Protein AF-A0AAD1INZ2-F1 (afdb_monomer_lite)

Foldseek 3Di:
DDPDDDPDPDPDPPDPDPDPPPPLLRVLQVQLVVVVFDDDSVQLLVLLQVLLVCVVVCVPVAVVSSLVSQCVRGDVPQDSVSSVSSNCSSCVRRPVVRNVRVVVVVVVVVPDD

Organism: NCBI:txid758802

Radius of gyration: 24.31 Å; chains: 1; bounding box: 100×36×42 Å

Secondary structure (DSSP, 8-state):
----------------PPP-PPPHHHHHHHHHHHTT----HHHHHHHHHHHHHHHHTTSSSSHHHHHHHHHHHS-TT--HHHHHHHHHHHHHHH-GGGTHHHHHHHHHTT---

InterPro domains:
  IPR007969 Domain of unknown function DUF732 [PF05305] (25-97)

Structure (mmCIF, N/CA/C/O backbone):
data_AF-A0AAD1INZ2-F1
#
_entry.id   AF-A0AAD1INZ2-F1
#
loop_
_atom_site.group_PDB
_atom_site.id
_atom_site.type_symbol
_atom_site.label_atom_id
_atom_site.label_alt_id
_atom_site.label_comp_id
_atom_site.label_asym_id
_atom_site.label_entity_id
_atom_site.label_seq_id
_atom_site.pdbx_PDB_ins_code
_atom_site.Cartn_x
_atom_site.Cartn_y
_atom_site.Cartn_z
_atom_site.occupancy
_atom_site.B_iso_or_equiv
_atom_site.auth_seq_id
_atom_site.auth_comp_id
_atom_site.auth_asym_id
_atom_site.auth_atom_id
_atom_site.pdbx_PDB_model_num
ATOM 1 N N . MET A 1 1 ? 69.094 18.060 -30.991 1.00 37.91 1 MET A N 1
ATOM 2 C CA . MET A 1 1 ? 67.762 18.358 -31.553 1.00 37.91 1 MET A CA 1
ATOM 3 C C . MET A 1 1 ? 66.817 17.227 -31.153 1.00 37.91 1 MET A C 1
ATOM 5 O O . MET A 1 1 ? 67.055 16.099 -31.546 1.00 37.91 1 MET A O 1
ATOM 9 N N . ILE A 1 2 ? 65.851 17.561 -30.287 1.00 49.59 2 ILE A N 1
ATOM 10 C CA . ILE A 1 2 ? 64.530 16.946 -30.019 1.00 49.59 2 ILE A CA 1
ATOM 11 C C . ILE A 1 2 ? 64.419 15.405 -29.930 1.00 49.59 2 ILE A C 1
ATOM 13 O O . ILE A 1 2 ? 64.168 14.732 -30.922 1.00 49.59 2 ILE A O 1
ATOM 17 N N . ALA A 1 3 ? 64.470 14.864 -28.707 1.00 47.97 3 ALA A N 1
ATOM 18 C CA . ALA A 1 3 ? 63.858 13.574 -28.377 1.00 47.97 3 ALA A CA 1
ATOM 19 C C . ALA A 1 3 ? 62.462 13.853 -27.791 1.00 47.97 3 ALA A C 1
ATOM 21 O O . ALA A 1 3 ? 62.320 14.168 -26.610 1.00 47.97 3 ALA A O 1
ATOM 22 N N . GLY A 1 4 ? 61.447 13.860 -28.658 1.00 52.09 4 GLY A N 1
ATOM 23 C CA . GLY A 1 4 ? 60.053 14.078 -28.277 1.00 52.09 4 GLY A CA 1
ATOM 24 C C . GLY A 1 4 ? 59.457 12.819 -27.656 1.00 52.09 4 GLY A C 1
ATOM 25 O O . GLY A 1 4 ? 59.368 11.785 -28.312 1.00 52.09 4 GLY A O 1
ATOM 26 N N . TRP A 1 5 ? 59.040 12.909 -26.396 1.00 58.69 5 TRP A N 1
ATOM 27 C CA . TRP A 1 5 ? 58.261 11.870 -25.732 1.00 58.69 5 TRP A CA 1
ATOM 28 C C . TRP A 1 5 ? 56.795 12.020 -26.146 1.00 58.69 5 TRP A C 1
ATOM 30 O O . TRP A 1 5 ? 56.150 13.014 -25.817 1.00 58.69 5 TRP A O 1
ATOM 40 N N . VAL A 1 6 ? 56.269 11.047 -26.891 1.00 58.34 6 VAL A N 1
ATOM 41 C CA . VAL A 1 6 ? 54.834 10.953 -27.182 1.00 58.34 6 VAL A CA 1
ATOM 42 C C . VAL A 1 6 ? 54.163 10.298 -25.976 1.00 58.34 6 VAL A C 1
ATOM 44 O O . VAL A 1 6 ? 54.199 9.080 -25.818 1.00 58.34 6 VAL A O 1
ATOM 47 N N . SER A 1 7 ? 53.564 11.108 -25.105 1.00 60.50 7 SER A N 1
ATOM 48 C CA . SER A 1 7 ? 52.664 10.615 -24.060 1.00 60.50 7 SER A CA 1
ATOM 49 C C . SER A 1 7 ? 51.362 10.149 -24.709 1.00 60.50 7 SER A C 1
ATOM 51 O O . SER A 1 7 ? 50.508 10.960 -25.062 1.00 60.50 7 SER A O 1
ATOM 53 N N . ALA A 1 8 ? 51.208 8.837 -24.880 1.00 61.31 8 ALA A N 1
ATOM 54 C CA . ALA A 1 8 ? 49.934 8.238 -25.251 1.00 61.31 8 ALA A CA 1
ATOM 55 C C . ALA A 1 8 ? 48.961 8.370 -24.067 1.00 61.31 8 ALA A C 1
ATOM 57 O O . ALA A 1 8 ? 49.080 7.659 -23.070 1.00 61.31 8 ALA A O 1
ATOM 58 N N . MET A 1 9 ? 48.014 9.308 -24.150 1.00 63.41 9 MET A N 1
ATOM 59 C CA . MET A 1 9 ? 46.908 9.380 -23.197 1.00 63.41 9 MET A CA 1
ATOM 60 C C . MET A 1 9 ? 45.976 8.191 -23.430 1.00 63.41 9 MET A C 1
ATOM 62 O O . MET A 1 9 ? 45.258 8.131 -24.427 1.00 63.41 9 MET A O 1
ATOM 66 N N . ILE A 1 10 ? 45.998 7.233 -22.507 1.00 63.75 10 ILE A N 1
ATOM 67 C CA . ILE A 1 10 ? 45.035 6.135 -22.467 1.00 63.75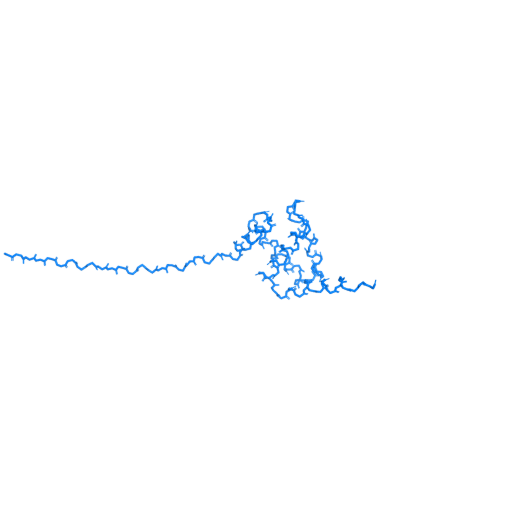 10 ILE A CA 1
ATOM 68 C C . ILE A 1 10 ? 43.711 6.730 -21.979 1.00 63.75 10 ILE A C 1
ATOM 70 O O . ILE A 1 10 ? 43.535 6.987 -20.789 1.00 63.75 10 ILE A O 1
ATOM 74 N N . ALA A 1 11 ? 42.786 6.989 -22.904 1.00 63.91 11 ALA A N 1
ATOM 75 C CA . ALA A 1 11 ? 41.407 7.311 -22.566 1.00 63.91 11 ALA A CA 1
ATOM 76 C C . ALA A 1 11 ? 40.754 6.055 -21.970 1.00 63.91 11 ALA A C 1
ATOM 78 O O . ALA A 1 11 ? 40.424 5.112 -22.688 1.00 63.91 11 ALA A O 1
ATOM 79 N N . ALA A 1 12 ? 40.618 6.016 -20.644 1.00 65.94 12 ALA A N 1
ATOM 80 C CA . ALA A 1 12 ? 39.879 4.959 -19.971 1.00 65.94 12 ALA A CA 1
ATOM 81 C C . ALA A 1 12 ? 38.386 5.076 -20.339 1.00 65.94 12 ALA A C 1
ATOM 83 O O . ALA A 1 12 ? 37.814 6.160 -20.185 1.00 65.94 12 ALA A O 1
ATOM 84 N N . PRO A 1 13 ? 37.730 4.005 -20.820 1.00 64.81 13 PRO A N 1
ATOM 85 C CA . PRO A 1 13 ? 36.295 4.032 -21.049 1.00 64.81 13 PRO A CA 1
ATOM 86 C C . PRO A 1 13 ? 35.591 4.144 -19.695 1.00 64.81 13 PRO A C 1
ATOM 88 O O . PRO A 1 13 ? 35.651 3.233 -18.871 1.00 64.81 13 PRO A O 1
ATOM 91 N N . ILE A 1 14 ? 34.922 5.272 -19.456 1.00 68.62 14 IL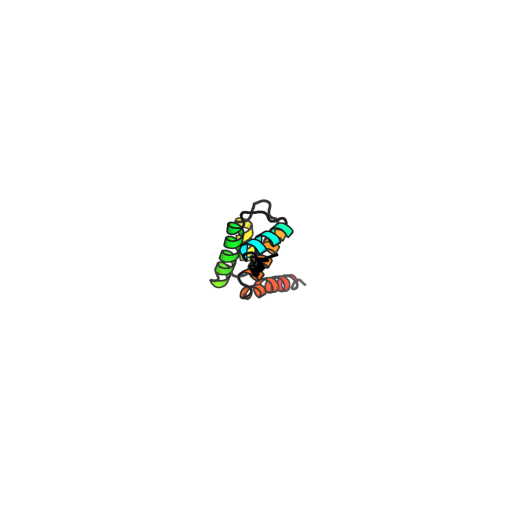E A N 1
ATOM 92 C CA . ILE A 1 14 ? 33.973 5.406 -18.352 1.00 68.62 14 ILE A CA 1
ATOM 93 C C . ILE A 1 14 ? 32.783 4.520 -18.721 1.00 68.62 14 ILE A C 1
ATOM 95 O O . ILE A 1 14 ? 31.919 4.908 -19.505 1.00 68.62 14 ILE A O 1
ATOM 99 N N . THR A 1 15 ? 32.765 3.293 -18.210 1.00 68.12 15 THR A N 1
ATOM 100 C CA . THR A 1 15 ? 31.590 2.431 -18.300 1.00 68.12 15 THR A CA 1
ATOM 101 C C . THR A 1 15 ? 30.480 3.101 -17.498 1.00 68.12 15 THR A C 1
ATOM 103 O O . THR A 1 15 ? 30.588 3.205 -16.275 1.00 68.12 15 THR A O 1
ATOM 106 N N . LEU A 1 16 ? 29.439 3.598 -18.172 1.00 67.88 16 LEU A N 1
ATOM 107 C CA . LEU A 1 16 ? 28.233 4.075 -17.501 1.00 67.88 16 LEU A CA 1
ATOM 108 C C . LEU A 1 16 ? 27.686 2.928 -16.648 1.00 67.88 16 LEU A C 1
ATOM 110 O O . LEU A 1 16 ? 27.287 1.891 -17.179 1.00 67.88 16 LEU A O 1
ATOM 114 N N . ALA A 1 17 ? 27.701 3.100 -15.326 1.00 63.53 17 ALA A N 1
ATOM 115 C CA . ALA A 1 17 ? 26.971 2.209 -14.443 1.00 63.53 17 ALA A CA 1
ATOM 116 C C . ALA A 1 17 ? 25.486 2.265 -14.843 1.00 63.53 17 ALA A C 1
ATOM 118 O O . ALA A 1 17 ? 24.990 3.362 -15.128 1.00 63.53 17 ALA A O 1
ATOM 119 N N . PRO A 1 18 ? 24.772 1.125 -14.893 1.00 59.94 18 PRO A N 1
ATOM 120 C CA . PRO A 1 18 ? 23.334 1.160 -15.094 1.00 59.94 18 PRO A CA 1
ATOM 121 C C . PRO A 1 18 ? 22.738 2.074 -14.025 1.00 59.94 18 PRO A C 1
ATOM 123 O O . PRO A 1 18 ? 23.076 1.953 -12.844 1.00 59.94 18 PRO A O 1
ATOM 126 N N . SER A 1 19 ? 21.897 3.022 -14.448 1.00 59.84 19 SER A N 1
ATOM 127 C CA . SER A 1 19 ? 21.092 3.821 -13.527 1.00 59.84 19 SER A CA 1
ATOM 128 C C . SER A 1 19 ? 20.472 2.861 -12.524 1.00 59.84 19 SER A C 1
ATOM 130 O O . SER A 1 19 ? 19.874 1.871 -12.953 1.00 59.84 19 SER A O 1
ATOM 132 N N . ALA A 1 20 ? 20.654 3.109 -11.227 1.00 59.84 20 ALA A N 1
ATOM 133 C CA . ALA A 1 20 ? 19.993 2.327 -10.198 1.00 59.84 20 ALA A CA 1
ATOM 134 C C . ALA A 1 20 ? 18.491 2.386 -10.491 1.00 59.84 20 ALA A C 1
ATOM 136 O O . ALA A 1 20 ? 17.858 3.418 -10.273 1.00 59.84 20 ALA A O 1
ATOM 137 N N . LEU A 1 21 ? 17.955 1.314 -11.082 1.00 61.53 21 LEU A N 1
ATOM 138 C CA . LEU A 1 21 ? 16.521 1.113 -11.182 1.00 61.53 21 LEU A CA 1
ATOM 139 C C . LEU A 1 21 ? 16.038 1.210 -9.743 1.00 61.53 21 LEU A C 1
ATOM 141 O O . LEU A 1 21 ? 16.543 0.482 -8.883 1.00 61.53 21 LEU A O 1
ATOM 145 N N . ALA A 1 22 ? 15.183 2.192 -9.466 1.00 64.88 22 ALA A N 1
ATOM 146 C CA . ALA A 1 22 ? 14.631 2.359 -8.140 1.00 64.88 22 ALA A CA 1
ATOM 147 C C . ALA A 1 22 ? 14.049 1.009 -7.710 1.00 64.88 22 ALA A C 1
ATOM 149 O O . ALA A 1 22 ? 13.394 0.322 -8.498 1.00 64.88 22 ALA A O 1
ATOM 150 N N . ASP A 1 23 ? 14.370 0.579 -6.488 1.00 85.94 23 ASP A N 1
ATOM 151 C CA . ASP A 1 23 ? 13.744 -0.627 -5.963 1.00 85.94 23 ASP A CA 1
ATOM 152 C C . ASP A 1 23 ? 12.224 -0.430 -5.978 1.00 85.94 23 ASP A C 1
ATOM 154 O O . ASP A 1 23 ? 11.733 0.687 -5.795 1.00 85.94 23 ASP A O 1
ATOM 158 N N . ARG A 1 24 ? 11.481 -1.516 -6.183 1.00 90.06 24 ARG A N 1
ATOM 159 C CA . ARG A 1 24 ? 10.021 -1.497 -6.322 1.00 90.06 24 ARG A CA 1
ATOM 160 C C . ARG A 1 24 ? 9.341 -0.735 -5.178 1.00 90.06 24 ARG A C 1
ATOM 162 O O . ARG A 1 24 ? 8.356 -0.036 -5.404 1.00 90.06 24 ARG A O 1
ATOM 169 N N . ASP A 1 25 ? 9.892 -0.821 -3.969 1.00 94.88 25 ASP A N 1
ATOM 170 C CA . ASP A 1 25 ? 9.369 -0.137 -2.787 1.00 94.88 25 ASP A CA 1
ATOM 171 C C . ASP A 1 25 ? 9.530 1.400 -2.890 1.00 94.88 25 ASP A C 1
ATOM 173 O O . ASP A 1 25 ? 8.704 2.157 -2.375 1.00 94.88 25 ASP A O 1
ATOM 177 N N . THR A 1 26 ? 10.553 1.881 -3.605 1.00 95.31 26 THR A N 1
ATOM 178 C CA . THR A 1 26 ? 10.778 3.309 -3.902 1.00 95.31 26 THR A CA 1
ATOM 179 C C . THR A 1 26 ? 9.808 3.830 -4.962 1.00 95.31 26 THR A C 1
ATOM 181 O O . THR A 1 26 ? 9.247 4.916 -4.786 1.00 95.31 26 THR A O 1
ATOM 184 N N . ASP A 1 27 ? 9.552 3.052 -6.016 1.00 94.19 27 ASP A N 1
ATOM 185 C CA . ASP A 1 27 ? 8.536 3.388 -7.024 1.00 94.19 27 ASP A CA 1
ATOM 186 C C . ASP A 1 27 ? 7.140 3.443 -6.396 1.00 94.19 27 ASP A C 1
ATOM 188 O O . ASP A 1 27 ? 6.385 4.387 -6.631 1.00 94.19 27 ASP A O 1
ATOM 192 N N . PHE A 1 28 ? 6.833 2.488 -5.514 1.00 97.25 28 PHE A N 1
ATOM 193 C CA . PHE A 1 28 ? 5.573 2.464 -4.781 1.00 97.25 28 PHE A CA 1
ATOM 194 C C . PHE A 1 28 ? 5.374 3.728 -3.946 1.00 97.25 28 PHE A C 1
ATOM 196 O O . PHE A 1 28 ? 4.342 4.382 -4.051 1.00 97.25 28 PHE A O 1
ATOM 203 N N . ALA A 1 29 ? 6.368 4.112 -3.141 1.00 97.44 29 ALA A N 1
ATOM 204 C CA . ALA A 1 29 ? 6.271 5.331 -2.342 1.00 97.44 29 ALA A CA 1
ATOM 205 C C . ALA A 1 29 ? 6.137 6.591 -3.208 1.00 97.44 29 ALA A C 1
ATOM 207 O O . ALA A 1 29 ? 5.397 7.503 -2.844 1.00 97.44 29 ALA A O 1
ATOM 208 N N . THR A 1 30 ? 6.806 6.631 -4.362 1.00 96.88 30 THR A N 1
ATOM 209 C CA . THR A 1 30 ? 6.693 7.747 -5.311 1.00 96.88 30 THR A CA 1
ATOM 210 C C . THR A 1 30 ? 5.270 7.873 -5.851 1.00 96.88 30 THR A C 1
ATOM 212 O O . THR A 1 30 ? 4.714 8.970 -5.875 1.00 96.88 30 THR A O 1
ATOM 215 N N . GLU A 1 31 ? 4.652 6.755 -6.226 1.00 97.75 31 GLU A N 1
ATOM 216 C CA . GLU A 1 31 ? 3.261 6.717 -6.677 1.00 97.75 31 GLU A CA 1
ATOM 217 C C . GLU A 1 31 ? 2.289 7.128 -5.562 1.00 97.75 31 GLU A C 1
ATOM 219 O O . GLU A 1 31 ? 1.434 7.986 -5.777 1.00 97.75 31 GLU A O 1
ATOM 224 N N . LEU A 1 32 ? 2.467 6.598 -4.346 1.00 98.06 32 LEU A N 1
ATOM 225 C CA . LEU A 1 32 ? 1.638 6.947 -3.189 1.00 98.06 32 LEU A CA 1
ATOM 226 C C . LEU A 1 32 ? 1.688 8.442 -2.855 1.00 98.06 32 LEU A C 1
ATOM 228 O O . LEU A 1 32 ? 0.657 9.038 -2.540 1.00 98.06 32 LEU A O 1
ATOM 232 N N . HIS A 1 33 ? 2.856 9.076 -2.980 1.00 97.50 33 HIS A N 1
ATOM 233 C CA . HIS A 1 33 ? 2.971 10.524 -2.815 1.00 97.50 33 HIS A CA 1
ATOM 234 C C . HIS A 1 33 ? 2.144 11.298 -3.850 1.00 97.50 33 HIS A C 1
ATOM 236 O O . HIS A 1 33 ? 1.599 12.348 -3.513 1.00 97.50 33 HIS A O 1
ATOM 242 N N . GLY A 1 34 ? 1.991 10.775 -5.071 1.00 98.19 34 GLY A N 1
ATOM 243 C CA . GLY A 1 34 ? 1.102 11.341 -6.091 1.00 98.19 34 GLY A CA 1
ATOM 244 C C . GLY A 1 34 ? -0.373 11.362 -5.671 1.00 98.19 34 GLY A C 1
ATOM 245 O O . GLY A 1 34 ? -1.103 12.273 -6.047 1.00 98.19 34 GLY A O 1
ATOM 246 N N . PHE A 1 35 ? -0.791 10.417 -4.825 1.00 97.38 35 PHE A N 1
ATOM 247 C CA . PHE A 1 35 ? -2.127 10.367 -4.220 1.00 97.38 35 PHE A CA 1
ATOM 248 C C . PHE A 1 35 ? -2.249 11.171 -2.917 1.00 97.38 35 PHE A C 1
ATOM 250 O O . PHE A 1 35 ? -3.306 11.188 -2.287 1.00 97.38 35 PHE A O 1
ATOM 257 N N . GLY A 1 36 ? -1.170 11.810 -2.460 1.00 97.25 36 GLY A N 1
ATOM 258 C CA . GLY A 1 36 ? -1.117 12.455 -1.147 1.00 97.25 36 GLY A CA 1
ATOM 259 C C . GLY A 1 36 ? -1.071 11.464 0.024 1.00 97.25 36 GLY A C 1
ATOM 260 O O . GLY A 1 36 ? -1.414 11.830 1.148 1.00 97.25 36 GLY A O 1
ATOM 261 N N . ILE A 1 37 ? -0.666 10.213 -0.222 1.00 97.62 37 ILE A N 1
ATOM 262 C CA . ILE A 1 37 ? -0.498 9.183 0.805 1.00 97.62 37 ILE A CA 1
ATOM 263 C C . ILE A 1 37 ? 0.961 9.188 1.245 1.00 97.62 37 ILE A C 1
ATOM 265 O O . ILE A 1 37 ? 1.844 8.679 0.557 1.00 97.62 37 ILE A O 1
ATOM 269 N N . TYR A 1 38 ? 1.208 9.764 2.416 1.00 94.12 38 TYR A N 1
ATOM 270 C CA . TYR A 1 38 ? 2.544 9.871 2.990 1.00 94.12 38 TYR A CA 1
ATOM 271 C C . TYR A 1 38 ? 2.750 8.837 4.095 1.00 94.12 38 TYR A C 1
ATOM 273 O O . TYR A 1 38 ? 1.849 8.544 4.880 1.00 94.12 38 TYR A O 1
ATOM 281 N N . GLY A 1 39 ? 3.959 8.287 4.170 1.00 92.81 39 GLY A N 1
ATOM 282 C CA . GLY A 1 39 ? 4.320 7.292 5.170 1.00 92.81 39 GLY A CA 1
ATOM 283 C C . GLY A 1 39 ? 5.765 6.836 5.032 1.00 92.81 39 GLY A C 1
ATOM 284 O O . GLY A 1 39 ? 6.499 7.268 4.144 1.00 92.81 39 GLY A O 1
ATOM 285 N N . GLN A 1 40 ? 6.184 5.955 5.933 1.00 96.25 40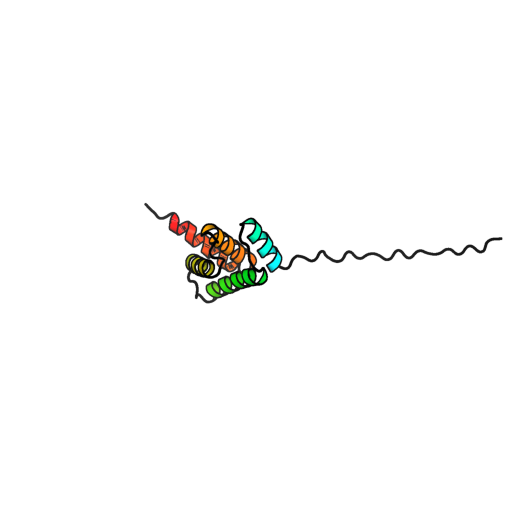 GLN A N 1
ATOM 286 C CA . GLN A 1 40 ? 7.509 5.347 5.872 1.00 96.25 40 GLN A CA 1
ATOM 287 C C . GLN A 1 40 ? 7.520 4.345 4.702 1.00 96.25 40 GLN A C 1
ATOM 289 O O . GLN A 1 40 ? 6.655 3.470 4.639 1.00 96.25 40 GLN A O 1
ATOM 294 N N . ARG A 1 41 ? 8.452 4.506 3.749 1.00 95.81 41 ARG A N 1
ATOM 295 C CA . ARG A 1 41 ? 8.498 3.733 2.488 1.00 95.81 41 ARG A CA 1
ATOM 296 C C . ARG A 1 41 ? 8.368 2.229 2.729 1.00 95.81 41 ARG A C 1
ATOM 298 O O . ARG A 1 41 ? 7.505 1.585 2.137 1.00 95.81 41 ARG A O 1
ATOM 305 N N . ASP A 1 42 ? 9.199 1.695 3.620 1.00 96.50 42 ASP A N 1
ATOM 306 C CA . ASP A 1 42 ? 9.293 0.254 3.850 1.00 96.50 42 ASP A CA 1
ATOM 307 C C . ASP A 1 42 ? 8.057 -0.264 4.599 1.00 96.50 42 ASP A C 1
ATOM 309 O O . ASP A 1 42 ? 7.607 -1.381 4.350 1.00 96.50 42 ASP A O 1
ATOM 313 N N . TYR A 1 43 ? 7.447 0.566 5.455 1.00 97.75 43 TYR A N 1
ATOM 314 C CA . TYR A 1 43 ? 6.171 0.246 6.100 1.00 97.75 43 TYR A CA 1
ATOM 315 C C . TYR A 1 43 ? 5.028 0.146 5.085 1.00 97.75 43 TYR A C 1
ATOM 317 O O . TYR A 1 43 ? 4.293 -0.839 5.088 1.00 97.75 43 TYR A O 1
ATOM 325 N N . ASN A 1 44 ? 4.902 1.117 4.179 1.00 97.75 44 ASN A N 1
ATOM 326 C CA . ASN A 1 44 ? 3.870 1.086 3.144 1.00 97.75 44 ASN A CA 1
ATOM 327 C C . ASN A 1 44 ? 4.077 -0.109 2.201 1.00 97.75 44 ASN A C 1
ATOM 329 O O . ASN A 1 44 ? 3.130 -0.837 1.904 1.00 97.75 44 ASN A O 1
ATOM 333 N N . ALA A 1 45 ? 5.314 -0.373 1.778 1.00 98.25 45 ALA A N 1
ATOM 334 C CA . ALA A 1 45 ? 5.617 -1.535 0.950 1.00 98.25 45 ALA A CA 1
ATOM 335 C C . ALA A 1 45 ? 5.313 -2.860 1.672 1.00 98.25 45 ALA A C 1
ATOM 337 O O . ALA A 1 45 ? 4.706 -3.763 1.091 1.00 98.25 45 ALA A O 1
ATOM 338 N N . TRP A 1 46 ? 5.671 -2.979 2.954 1.00 98.06 46 TRP A N 1
ATOM 339 C CA . TRP A 1 46 ? 5.298 -4.127 3.781 1.00 98.06 46 TRP A CA 1
ATOM 340 C C . TRP A 1 46 ? 3.777 -4.284 3.888 1.00 98.06 46 TRP A C 1
ATOM 342 O O . TRP A 1 46 ? 3.272 -5.401 3.760 1.00 98.06 46 TRP A O 1
ATOM 352 N N . LEU A 1 47 ? 3.039 -3.183 4.051 1.00 98.50 47 LEU A N 1
ATOM 353 C CA . LEU A 1 47 ? 1.586 -3.203 4.179 1.00 98.50 47 LEU A CA 1
ATOM 354 C C . LEU A 1 47 ? 0.894 -3.677 2.884 1.00 98.50 47 LEU A C 1
ATOM 356 O O . LEU A 1 47 ? -0.063 -4.454 2.928 1.00 98.50 47 LEU A O 1
ATOM 360 N N . ALA A 1 48 ? 1.420 -3.304 1.715 1.00 98.44 48 ALA A N 1
ATOM 361 C CA . ALA A 1 48 ? 0.963 -3.851 0.438 1.00 98.44 48 ALA A CA 1
ATOM 362 C C . ALA A 1 48 ? 1.270 -5.359 0.319 1.00 98.44 48 ALA A C 1
ATOM 364 O O . ALA A 1 48 ? 0.387 -6.153 -0.007 1.00 98.44 48 ALA A O 1
ATOM 365 N N . LYS A 1 49 ? 2.492 -5.784 0.672 1.00 98.38 49 LYS A N 1
ATOM 366 C CA . LYS A 1 49 ? 2.916 -7.198 0.633 1.00 98.38 49 LYS A CA 1
ATOM 367 C C . LYS A 1 49 ? 2.095 -8.083 1.583 1.00 98.38 49 LYS A C 1
ATOM 369 O O . LYS A 1 49 ? 1.732 -9.202 1.215 1.00 98.38 49 LYS A O 1
ATOM 374 N N . ILE A 1 50 ? 1.769 -7.611 2.790 1.00 98.56 50 ILE A N 1
ATOM 375 C CA . ILE A 1 50 ? 0.922 -8.376 3.717 1.00 98.56 50 ILE A CA 1
ATOM 376 C C . ILE A 1 50 ? -0.524 -8.438 3.221 1.00 98.56 50 ILE A C 1
ATOM 378 O O . ILE A 1 50 ? -1.130 -9.498 3.329 1.00 98.56 50 ILE A O 1
ATOM 382 N N . THR A 1 51 ? -1.043 -7.376 2.599 1.00 98.75 51 THR A N 1
ATOM 383 C CA . THR A 1 51 ? -2.368 -7.388 1.953 1.00 98.75 51 THR A CA 1
ATOM 384 C C . THR A 1 51 ? -2.435 -8.455 0.856 1.00 98.75 51 THR A C 1
ATOM 386 O O . THR A 1 51 ? -3.331 -9.296 0.866 1.00 98.75 51 THR A O 1
ATOM 389 N N . CYS A 1 52 ? -1.418 -8.530 -0.009 1.00 98.50 52 CYS A N 1
ATOM 390 C CA . CYS A 1 52 ? -1.287 -9.612 -0.988 1.00 98.50 52 CYS A CA 1
ATOM 391 C C . CYS A 1 52 ? -1.301 -10.999 -0.331 1.00 98.50 52 CYS A C 1
ATOM 393 O O . CYS A 1 52 ? -2.028 -11.894 -0.759 1.00 98.50 52 CYS A O 1
ATOM 395 N N . LYS A 1 53 ? -0.536 -11.186 0.754 1.00 98.69 53 LYS A N 1
ATOM 396 C CA . LYS A 1 53 ? -0.514 -12.458 1.485 1.00 98.69 53 LYS A CA 1
ATOM 397 C C . LYS A 1 53 ? -1.887 -12.809 2.059 1.00 98.69 53 LYS A C 1
ATOM 399 O O . LYS A 1 53 ? -2.276 -13.969 1.964 1.00 98.69 53 LYS A O 1
ATOM 404 N N . ARG A 1 54 ? -2.606 -11.840 2.637 1.00 98.56 54 ARG A N 1
ATOM 405 C CA . ARG A 1 54 ? -3.959 -12.032 3.187 1.00 98.56 54 ARG A CA 1
ATOM 406 C C . ARG A 1 54 ? -4.923 -12.533 2.115 1.00 98.56 54 ARG A C 1
ATOM 408 O O . ARG A 1 54 ? -5.637 -13.498 2.370 1.00 98.56 54 ARG A O 1
ATOM 415 N N . LEU A 1 55 ? -4.870 -11.960 0.914 1.00 97.88 55 LEU A N 1
ATOM 416 C CA . LEU A 1 55 ? -5.669 -12.409 -0.227 1.00 97.88 55 LEU A CA 1
ATOM 417 C C . LEU A 1 55 ? -5.280 -13.814 -0.698 1.00 97.88 55 LEU A C 1
ATOM 419 O O . LEU A 1 55 ? -6.159 -14.638 -0.938 1.00 97.88 55 LEU A O 1
ATOM 423 N N . THR A 1 56 ? -3.980 -14.112 -0.785 1.00 98.12 56 THR A N 1
ATOM 424 C CA . THR A 1 56 ? -3.480 -15.431 -1.209 1.00 98.12 56 THR A CA 1
ATOM 425 C C . THR A 1 56 ? -3.891 -16.552 -0.258 1.00 98.12 56 THR A C 1
ATOM 427 O O . THR A 1 56 ? -4.207 -17.648 -0.711 1.00 98.12 56 THR A O 1
ATOM 430 N N . VAL A 1 57 ? -3.896 -16.300 1.054 1.00 98.19 57 VAL A N 1
ATOM 431 C CA . VAL A 1 57 ? -4.284 -17.311 2.055 1.00 98.19 57 VAL A CA 1
ATOM 432 C C . VAL A 1 57 ? -5.782 -17.303 2.375 1.00 98.19 57 VAL A C 1
ATOM 434 O O . VAL A 1 57 ? -6.213 -18.063 3.237 1.00 98.19 57 VAL A O 1
ATOM 437 N N . GLY A 1 58 ? -6.567 -16.447 1.713 1.00 97.00 58 GLY A N 1
ATOM 438 C CA . GLY A 1 58 ? -8.009 -16.324 1.935 1.00 97.00 58 GLY A CA 1
ATOM 439 C C . GLY A 1 58 ? -8.397 -15.703 3.280 1.00 97.00 58 GLY A C 1
ATOM 440 O O . GLY A 1 58 ? -9.519 -15.903 3.729 1.00 97.00 58 GLY A O 1
ATOM 441 N N . LEU A 1 59 ? -7.483 -14.975 3.934 1.00 98.25 59 LEU A N 1
ATOM 442 C CA . LEU A 1 59 ? -7.806 -14.194 5.134 1.00 98.25 59 LEU A CA 1
ATOM 443 C C . LEU A 1 59 ? -8.611 -12.935 4.791 1.00 98.25 59 LEU A C 1
ATOM 445 O O . LEU A 1 59 ? -9.424 -12.512 5.602 1.00 98.25 59 LEU A O 1
ATOM 449 N N . ASP A 1 60 ? -8.365 -12.364 3.611 1.00 98.06 60 ASP A N 1
ATOM 450 C CA . ASP A 1 60 ? -9.277 -11.414 2.975 1.00 98.06 60 ASP A CA 1
ATOM 451 C C . ASP A 1 60 ? -10.027 -12.159 1.864 1.00 98.06 60 ASP A C 1
ATOM 453 O O . ASP A 1 60 ? -9.411 -12.667 0.912 1.00 98.06 60 ASP A O 1
ATOM 457 N N . ALA A 1 61 ? -11.351 -12.238 1.977 1.00 94.38 61 ALA A N 1
ATOM 458 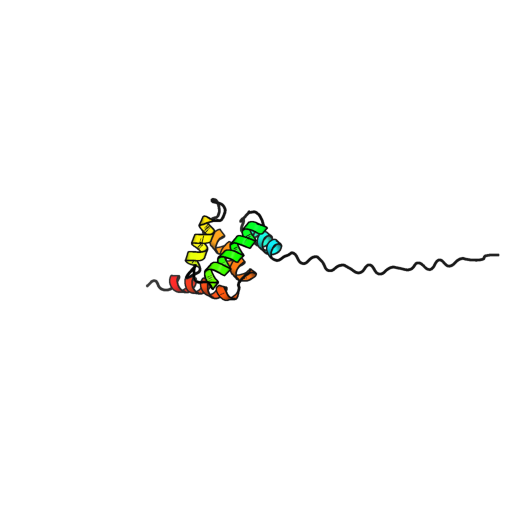C CA . ALA A 1 61 ? -12.209 -12.853 0.972 1.00 94.38 61 ALA A CA 1
ATOM 459 C C . ALA A 1 61 ? -12.132 -12.071 -0.348 1.00 94.38 61 ALA A C 1
ATOM 461 O O . ALA A 1 61 ? -11.901 -12.645 -1.422 1.00 94.38 61 ALA A O 1
ATOM 462 N N . ASP A 1 62 ? -12.220 -10.747 -0.260 1.00 94.75 62 ASP A N 1
ATOM 463 C CA . ASP A 1 62 ? -12.256 -9.833 -1.394 1.00 94.75 62 ASP A CA 1
ATOM 464 C C . ASP A 1 62 ? -11.455 -8.543 -1.143 1.00 94.75 62 ASP A C 1
ATOM 466 O O . ASP A 1 62 ? -10.759 -8.381 -0.138 1.00 94.75 62 ASP A O 1
ATOM 470 N N . ALA A 1 63 ? -11.523 -7.623 -2.104 1.00 95.81 63 ALA A N 1
ATOM 471 C CA . ALA A 1 63 ? -10.825 -6.352 -2.018 1.00 95.81 63 ALA A CA 1
ATOM 472 C C . ALA A 1 63 ? -11.434 -5.390 -0.972 1.00 95.81 63 ALA A C 1
ATOM 474 O O . ALA A 1 63 ? -10.718 -4.517 -0.485 1.00 95.81 63 ALA A O 1
ATOM 475 N N . THR A 1 64 ? -12.700 -5.561 -0.572 1.00 96.50 64 THR A N 1
ATOM 476 C CA . THR A 1 64 ? -13.349 -4.765 0.488 1.00 96.50 64 THR A CA 1
ATOM 477 C C . THR A 1 64 ? -12.724 -5.060 1.840 1.00 96.50 64 THR A C 1
ATOM 479 O O . THR A 1 64 ? -12.386 -4.135 2.580 1.00 96.50 64 THR A O 1
ATOM 482 N N . GLU A 1 65 ? -12.515 -6.337 2.155 1.00 97.69 65 GLU A N 1
ATOM 483 C CA . GLU A 1 65 ? -11.855 -6.738 3.400 1.00 97.69 65 GLU A CA 1
ATOM 484 C C . GLU A 1 65 ? -10.393 -6.271 3.439 1.00 97.69 65 GLU A C 1
ATOM 486 O O . GLU A 1 65 ? -9.938 -5.734 4.454 1.00 97.69 65 GLU A O 1
ATOM 491 N N . SER A 1 66 ? -9.684 -6.350 2.308 1.00 98.44 66 SER A N 1
ATOM 492 C CA . SER A 1 66 ? -8.345 -5.764 2.184 1.00 98.44 66 SER A CA 1
ATOM 493 C C . SER A 1 66 ? -8.343 -4.244 2.370 1.00 98.44 66 SER A C 1
ATOM 495 O O . SER A 1 66 ? -7.469 -3.713 3.056 1.00 98.44 66 SER A O 1
ATOM 497 N N . ALA A 1 67 ? -9.318 -3.522 1.813 1.00 98.06 67 ALA A N 1
ATOM 498 C CA . ALA A 1 67 ? -9.446 -2.081 2.015 1.00 98.06 67 ALA A CA 1
ATOM 499 C C . ALA A 1 67 ? -9.747 -1.736 3.483 1.00 98.06 67 ALA A C 1
ATOM 501 O O . ALA A 1 67 ? -9.163 -0.798 4.025 1.00 98.06 67 ALA A O 1
ATOM 502 N N . ALA A 1 68 ? -10.583 -2.520 4.168 1.00 98.12 68 ALA A N 1
ATOM 503 C CA . ALA A 1 68 ? -10.837 -2.349 5.598 1.00 98.12 68 ALA A CA 1
ATOM 504 C C . ALA A 1 68 ? -9.564 -2.572 6.434 1.00 98.12 68 ALA A C 1
ATOM 506 O O . ALA A 1 68 ? -9.253 -1.771 7.321 1.00 98.12 68 ALA A O 1
ATOM 507 N N . PHE A 1 69 ? -8.783 -3.610 6.113 1.00 98.56 69 PHE A N 1
ATOM 508 C CA . PHE A 1 69 ? -7.474 -3.846 6.723 1.00 98.56 69 PHE A CA 1
ATOM 509 C C . PHE A 1 69 ? -6.532 -2.650 6.517 1.00 98.56 69 PHE A C 1
ATOM 511 O O . PHE A 1 69 ? -5.945 -2.153 7.481 1.00 98.56 69 PHE A O 1
ATOM 518 N N . LEU A 1 70 ? -6.419 -2.144 5.288 1.00 98.44 70 LEU A N 1
ATOM 519 C CA . LEU A 1 70 ? -5.575 -0.993 4.968 1.00 98.44 70 LEU A CA 1
ATOM 520 C C . LEU A 1 70 ? -6.032 0.277 5.688 1.00 98.44 70 LEU A C 1
ATOM 522 O O . LEU A 1 70 ? -5.208 0.967 6.284 1.00 98.44 70 LEU A O 1
ATOM 526 N N . SER A 1 71 ? -7.336 0.554 5.715 1.00 97.94 71 SER A N 1
ATOM 527 C CA . SER A 1 71 ? -7.898 1.712 6.416 1.00 97.94 71 SER A CA 1
ATOM 528 C C . SER A 1 71 ? -7.564 1.718 7.912 1.00 97.94 71 SER A C 1
ATOM 530 O O . SER A 1 71 ? -7.456 2.793 8.499 1.00 97.94 71 SER A O 1
ATOM 532 N N . GLY A 1 72 ? -7.404 0.545 8.534 1.00 97.75 72 GLY A N 1
ATOM 533 C CA . GLY A 1 72 ? -7.004 0.422 9.938 1.00 97.75 72 GLY A CA 1
ATOM 534 C C . GLY A 1 72 ? -5.503 0.590 10.196 1.00 97.75 72 GLY A C 1
ATOM 535 O O . GLY A 1 72 ? -5.115 0.820 11.340 1.00 97.75 72 GLY A O 1
ATOM 536 N N . ASN A 1 73 ? -4.663 0.473 9.164 1.00 98.00 73 ASN A N 1
ATOM 537 C CA . ASN A 1 73 ? -3.199 0.450 9.294 1.00 98.00 73 ASN A CA 1
ATOM 538 C C . ASN A 1 73 ? -2.491 1.631 8.611 1.00 98.00 73 ASN A C 1
ATOM 540 O O . ASN A 1 73 ? -1.308 1.869 8.877 1.00 98.00 73 ASN A O 1
ATOM 544 N N . LEU A 1 74 ? -3.190 2.363 7.743 1.00 97.50 74 LEU A N 1
ATOM 545 C CA . LEU A 1 74 ? -2.728 3.622 7.166 1.00 97.50 74 LEU A CA 1
ATOM 546 C C . LEU A 1 74 ? -2.922 4.790 8.144 1.00 97.50 74 LEU A C 1
ATOM 548 O O . LEU A 1 74 ? -3.567 4.671 9.189 1.00 97.50 74 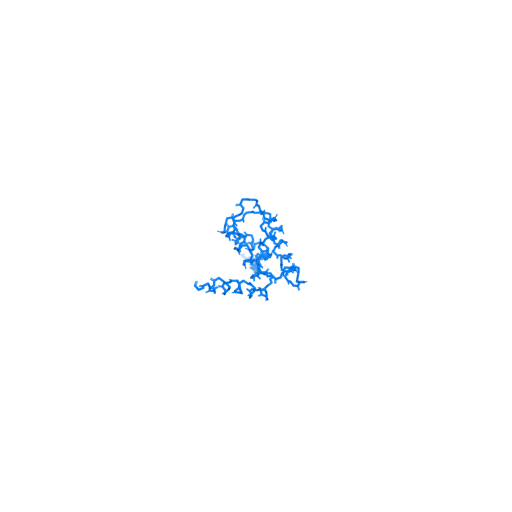LEU A O 1
ATOM 552 N N . ALA A 1 75 ? -2.333 5.943 7.814 1.00 95.38 75 ALA A N 1
ATOM 553 C CA . ALA A 1 75 ? -2.484 7.150 8.619 1.00 95.38 75 ALA A CA 1
ATOM 554 C C . ALA A 1 75 ? -3.971 7.502 8.786 1.00 95.38 75 ALA A C 1
ATOM 556 O O . ALA A 1 75 ? -4.739 7.408 7.831 1.00 95.38 75 ALA A O 1
ATOM 557 N N . ARG A 1 76 ? -4.381 7.970 9.973 1.00 93.50 76 ARG A N 1
ATOM 558 C CA . ARG A 1 76 ? -5.801 8.256 10.282 1.00 93.50 76 ARG A CA 1
ATOM 559 C C . ARG A 1 76 ? -6.435 9.336 9.400 1.00 93.50 76 ARG A C 1
ATOM 561 O O . ARG A 1 76 ? -7.651 9.469 9.385 1.00 93.50 76 ARG A O 1
ATOM 568 N N . THR A 1 77 ? -5.612 10.123 8.716 1.00 94.56 77 THR A N 1
ATOM 569 C CA . THR A 1 77 ? -6.023 11.162 7.767 1.00 94.56 77 THR A CA 1
ATOM 570 C C . THR A 1 77 ? -6.228 10.633 6.348 1.00 94.56 77 THR A C 1
ATOM 572 O O . THR A 1 77 ? -6.637 11.400 5.484 1.00 94.56 77 THR A O 1
ATOM 575 N N . THR A 1 78 ? -5.922 9.358 6.091 1.00 97.19 78 THR A N 1
ATOM 576 C CA . THR A 1 78 ? -6.091 8.732 4.775 1.00 97.19 78 THR A CA 1
ATOM 577 C C . THR A 1 78 ? -7.578 8.606 4.468 1.00 97.19 78 THR A C 1
ATOM 579 O O . THR A 1 78 ? -8.329 8.026 5.253 1.00 97.19 78 THR A O 1
ATOM 582 N N . SER A 1 79 ? -8.014 9.153 3.336 1.00 98.00 79 SER A N 1
ATOM 583 C CA . SER A 1 79 ? -9.405 9.048 2.895 1.00 98.00 79 SER A CA 1
ATOM 584 C C . SER A 1 79 ? -9.731 7.643 2.380 1.00 98.00 79 SER A C 1
ATOM 586 O O . SER A 1 79 ? -8.844 6.873 2.014 1.00 98.00 79 SER A O 1
ATOM 588 N N . ALA A 1 80 ? -11.022 7.312 2.288 1.00 96.88 80 ALA A N 1
ATOM 589 C CA . ALA A 1 80 ? -11.450 6.050 1.684 1.00 96.88 80 ALA A CA 1
ATOM 590 C C . ALA A 1 80 ? -10.951 5.906 0.234 1.00 96.88 80 ALA A C 1
ATOM 592 O O . ALA A 1 80 ? -10.500 4.836 -0.159 1.00 96.88 80 ALA A O 1
ATOM 593 N N . GLU A 1 81 ? -10.971 6.987 -0.549 1.00 97.56 81 GLU A N 1
ATOM 594 C CA . GLU A 1 81 ? -10.442 6.994 -1.918 1.00 97.56 81 GLU A CA 1
ATOM 595 C C . GLU A 1 81 ? -8.946 6.655 -1.949 1.00 97.56 81 GLU A C 1
ATOM 597 O O . GLU A 1 81 ? -8.516 5.796 -2.716 1.00 97.56 81 GLU A O 1
ATOM 602 N N . GLN A 1 82 ? -8.165 7.264 -1.057 1.00 98.50 82 GLN A N 1
ATOM 603 C CA . GLN A 1 82 ? -6.736 6.995 -0.930 1.00 98.50 82 GLN A CA 1
ATOM 604 C C . GLN A 1 82 ? -6.449 5.550 -0.502 1.00 98.50 82 GLN A C 1
ATOM 606 O O . GLN A 1 82 ? -5.496 4.943 -0.986 1.00 98.50 82 GLN A O 1
ATOM 611 N N . VAL A 1 83 ? -7.282 4.955 0.356 1.00 98.50 83 VAL A N 1
ATOM 612 C CA . VAL A 1 83 ? -7.174 3.526 0.702 1.00 98.50 83 VAL A CA 1
ATOM 613 C C . VAL A 1 83 ? -7.328 2.653 -0.547 1.00 98.50 83 VAL A C 1
ATOM 615 O O . VAL A 1 83 ? -6.543 1.726 -0.752 1.00 98.50 83 VAL A O 1
ATOM 618 N N . TRP A 1 84 ? -8.298 2.961 -1.409 1.00 98.06 84 TRP A N 1
ATOM 619 C CA . TRP A 1 84 ? -8.503 2.229 -2.661 1.00 98.06 84 TRP A CA 1
ATOM 620 C C . TRP A 1 84 ? -7.377 2.449 -3.671 1.00 98.06 84 TRP A C 1
ATOM 622 O O . TRP A 1 84 ? -6.958 1.495 -4.325 1.00 98.06 84 TRP A O 1
ATOM 632 N N . GLN A 1 85 ? -6.842 3.667 -3.763 1.00 98.44 85 GLN A N 1
ATOM 633 C CA . GLN A 1 85 ? -5.660 3.965 -4.578 1.00 98.44 85 GLN A CA 1
ATOM 634 C C . GLN A 1 85 ? -4.444 3.171 -4.088 1.00 98.44 85 GLN A C 1
ATOM 636 O O . GLN A 1 85 ? -3.784 2.505 -4.884 1.00 98.44 85 GLN A O 1
ATOM 641 N N . PHE A 1 86 ? -4.206 3.144 -2.772 1.00 98.56 86 PHE A N 1
ATOM 642 C CA . PHE A 1 86 ? -3.157 2.326 -2.166 1.00 98.56 86 PHE A CA 1
ATOM 643 C C . PHE A 1 86 ? -3.329 0.850 -2.522 1.00 98.56 86 PHE A C 1
ATOM 645 O O . PHE A 1 86 ? -2.371 0.204 -2.950 1.00 98.56 86 PHE A O 1
ATOM 652 N N . LEU A 1 87 ? -4.541 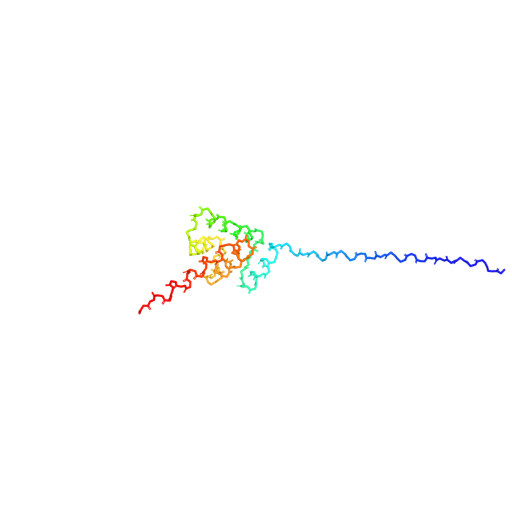0.311 -2.348 1.00 98.38 87 LEU A N 1
ATOM 653 C CA . LEU A 1 87 ? -4.830 -1.086 -2.649 1.00 98.38 87 LEU A CA 1
ATOM 654 C C . LEU A 1 87 ? -4.565 -1.389 -4.125 1.00 98.38 87 LEU A C 1
ATOM 656 O O . LEU A 1 87 ? -3.839 -2.332 -4.427 1.00 98.38 87 LEU A O 1
ATOM 660 N N . GLY A 1 88 ? -5.094 -0.573 -5.037 1.00 97.69 88 GLY A N 1
ATOM 661 C CA . GLY A 1 88 ? -4.910 -0.742 -6.477 1.00 97.69 88 GLY A CA 1
ATOM 662 C C . GLY A 1 88 ? -3.439 -0.750 -6.889 1.00 97.69 88 GLY A C 1
ATOM 663 O O . GLY A 1 88 ? -2.994 -1.672 -7.580 1.00 97.69 88 GLY A O 1
ATOM 664 N N . SER A 1 89 ? -2.663 0.223 -6.411 1.00 98.19 89 SER A N 1
ATOM 665 C CA . SER A 1 89 ? -1.222 0.293 -6.669 1.00 98.19 89 SER A CA 1
ATOM 666 C C . SER A 1 89 ? -0.475 -0.890 -6.049 1.00 98.19 89 SER A C 1
ATOM 668 O O . SER A 1 89 ? 0.388 -1.478 -6.699 1.00 98.19 89 SER A O 1
ATOM 670 N N . GLY A 1 90 ? -0.840 -1.296 -4.830 1.00 98.06 90 GLY A N 1
ATOM 671 C CA . GLY A 1 90 ? -0.244 -2.437 -4.139 1.00 98.06 90 GLY A CA 1
ATOM 672 C C . GLY A 1 90 ? -0.477 -3.760 -4.869 1.00 98.06 90 GLY A C 1
ATOM 673 O O . GLY A 1 90 ? 0.479 -4.498 -5.115 1.00 98.06 90 GLY A O 1
ATOM 674 N N . LEU A 1 91 ? -1.718 -4.039 -5.281 1.00 97.75 91 LEU A N 1
ATOM 675 C CA . LEU A 1 91 ? -2.051 -5.242 -6.049 1.00 97.75 91 LEU A CA 1
ATOM 676 C C . LEU A 1 91 ? -1.317 -5.253 -7.390 1.00 97.75 91 LEU A C 1
ATOM 678 O O . LEU A 1 91 ? -0.669 -6.240 -7.726 1.00 97.75 91 LEU A O 1
ATOM 682 N N . ARG A 1 92 ? -1.337 -4.135 -8.127 1.00 96.75 92 ARG A N 1
ATOM 683 C CA . ARG A 1 92 ? -0.647 -4.023 -9.420 1.00 96.75 92 ARG A CA 1
ATOM 684 C C . ARG A 1 92 ? 0.851 -4.298 -9.308 1.00 96.75 92 ARG A C 1
ATOM 686 O O . ARG A 1 92 ? 1.426 -4.906 -10.207 1.00 96.75 92 ARG A O 1
ATOM 693 N N . LEU A 1 93 ? 1.479 -3.827 -8.234 1.00 96.44 93 LEU A N 1
ATOM 694 C CA . LEU A 1 93 ? 2.930 -3.835 -8.098 1.00 96.44 93 LEU A CA 1
ATOM 695 C C . LEU A 1 93 ? 3.481 -5.101 -7.423 1.00 96.44 93 LEU A C 1
ATOM 697 O O . LEU A 1 93 ? 4.581 -5.543 -7.765 1.00 96.44 93 LEU A O 1
ATOM 701 N N . TYR A 1 94 ? 2.742 -5.692 -6.480 1.00 97.00 94 TYR A N 1
ATOM 702 C CA . TYR A 1 94 ? 3.230 -6.809 -5.662 1.00 97.00 94 TYR A CA 1
ATOM 703 C C . TYR A 1 94 ? 2.495 -8.136 -5.876 1.00 97.00 94 TYR A C 1
ATOM 705 O O . TYR A 1 94 ? 3.103 -9.172 -5.611 1.00 97.00 94 TYR A O 1
ATOM 713 N N . CYS A 1 95 ? 1.243 -8.130 -6.342 1.00 97.31 95 CYS A N 1
ATOM 714 C CA . CYS A 1 95 ? 0.459 -9.351 -6.560 1.00 97.31 95 CYS A CA 1
ATOM 715 C C . CYS A 1 95 ? -0.600 -9.186 -7.671 1.00 97.31 95 CYS A C 1
ATOM 717 O O . CYS A 1 95 ? -1.811 -9.189 -7.406 1.00 97.31 95 CYS A O 1
ATOM 719 N N . PRO A 1 96 ? -0.164 -9.014 -8.935 1.00 96.81 96 PRO A N 1
ATOM 720 C CA . PRO A 1 96 ? -1.061 -8.732 -10.053 1.00 96.81 96 PRO A CA 1
ATOM 721 C C . PRO A 1 96 ? -2.094 -9.840 -10.308 1.00 96.81 96 PRO A C 1
ATOM 723 O O . PRO A 1 96 ? -3.140 -9.572 -10.895 1.00 96.81 96 PRO A O 1
ATOM 726 N N . GLU A 1 97 ? -1.854 -11.064 -9.832 1.00 96.12 97 GLU A N 1
ATOM 727 C CA . GLU A 1 97 ? -2.810 -12.171 -9.877 1.00 96.12 97 GLU A CA 1
ATOM 728 C C . GLU A 1 97 ? -4.125 -11.876 -9.134 1.00 96.12 97 GLU A C 1
ATOM 730 O O . GLU A 1 97 ? -5.163 -12.436 -9.481 1.00 96.12 97 GLU A O 1
ATOM 735 N N . HIS A 1 98 ? -4.110 -10.959 -8.159 1.00 96.19 98 HIS A N 1
ATOM 736 C CA . HIS A 1 98 ? -5.293 -10.573 -7.383 1.00 96.19 98 HIS A CA 1
ATOM 737 C C . HIS A 1 98 ? -6.016 -9.339 -7.928 1.00 96.19 98 HIS A C 1
ATOM 739 O O . HIS A 1 98 ? -7.056 -8.968 -7.385 1.00 96.19 98 HIS A O 1
ATOM 745 N N . LEU A 1 99 ? -5.537 -8.713 -9.012 1.00 94.62 99 LEU A N 1
ATOM 746 C CA . LEU A 1 99 ? -6.170 -7.515 -9.588 1.00 94.62 99 LEU A CA 1
ATOM 747 C C . LEU A 1 99 ? -7.646 -7.731 -9.950 1.00 94.62 99 LEU A C 1
ATOM 749 O O . LEU A 1 99 ? -8.454 -6.816 -9.796 1.00 94.62 99 LEU A O 1
ATOM 753 N N . GLY A 1 100 ? -8.023 -8.947 -10.360 1.00 92.00 100 GLY A N 1
ATOM 754 C CA . GLY A 1 100 ? -9.415 -9.291 -10.670 1.00 92.00 100 GLY A CA 1
ATOM 755 C C . GLY A 1 100 ? -10.383 -9.106 -9.493 1.00 92.00 100 GLY A C 1
ATOM 756 O O . GLY A 1 100 ? -11.573 -8.878 -9.713 1.00 92.00 100 GLY A O 1
ATOM 757 N N . LYS A 1 101 ? -9.887 -9.120 -8.246 1.00 89.19 101 LYS A N 1
ATOM 758 C CA . LYS A 1 101 ? -10.707 -8.871 -7.051 1.00 89.19 101 LYS A CA 1
ATOM 759 C C . LYS A 1 101 ? -11.186 -7.418 -6.937 1.00 89.19 101 LYS A C 1
ATOM 761 O O . LYS A 1 101 ? -12.184 -7.181 -6.268 1.00 89.19 101 LYS A O 1
ATOM 766 N N . LEU A 1 102 ? -10.538 -6.464 -7.618 1.00 86.75 102 LEU A N 1
ATOM 767 C CA . LEU A 1 102 ? -11.024 -5.079 -7.719 1.00 86.75 102 LEU A CA 1
ATOM 768 C C . LEU A 1 102 ? -12.227 -4.981 -8.668 1.00 86.75 102 LEU A C 1
ATOM 770 O O . LEU A 1 102 ? -13.233 -4.355 -8.350 1.00 86.75 102 LEU A O 1
ATOM 774 N N . THR A 1 103 ? -12.149 -5.632 -9.832 1.00 75.69 103 THR A N 1
ATOM 775 C CA . THR A 1 103 ? -13.197 -5.575 -10.865 1.00 75.69 103 THR A CA 1
ATOM 776 C C . THR A 1 103 ? -14.484 -6.284 -10.436 1.00 75.69 103 THR A C 1
ATOM 778 O O . THR A 1 103 ? -15.579 -5.847 -10.801 1.00 75.69 103 THR A O 1
ATOM 781 N N . ALA A 1 104 ? -14.369 -7.335 -9.617 1.00 64.62 104 ALA A N 1
ATOM 782 C CA . ALA A 1 104 ? -15.515 -8.007 -9.002 1.00 64.62 104 ALA A CA 1
ATOM 783 C C . ALA A 1 104 ? -16.384 -7.052 -8.153 1.00 64.62 104 ALA A C 1
ATOM 785 O O . ALA A 1 104 ? -17.596 -7.225 -8.073 1.00 64.62 104 ALA A O 1
ATOM 786 N N . MET A 1 105 ? -15.798 -5.999 -7.571 1.00 60.66 105 MET A N 1
ATOM 787 C CA . MET A 1 105 ? -16.556 -4.979 -6.837 1.00 60.66 105 MET A CA 1
ATOM 788 C C . MET A 1 105 ? -17.235 -3.955 -7.750 1.00 60.66 105 MET A C 1
ATOM 790 O O . MET A 1 105 ? -18.348 -3.517 -7.475 1.00 60.66 105 MET A O 1
ATOM 794 N N . SER A 1 106 ? -16.597 -3.561 -8.857 1.00 61.12 106 SER A N 1
ATOM 795 C CA . SER A 1 106 ? -17.219 -2.633 -9.815 1.00 61.12 106 SER A CA 1
ATOM 796 C C . SER A 1 106 ? -18.478 -3.227 -10.458 1.00 61.12 106 SER A C 1
ATOM 798 O O . SER A 1 106 ? -19.415 -2.500 -10.783 1.00 61.12 106 SER A O 1
ATOM 800 N N . SER A 1 107 ? -18.517 -4.553 -10.610 1.00 58.28 107 SER A N 1
ATOM 801 C CA . SER A 1 107 ? -19.677 -5.272 -11.145 1.00 58.28 107 SER A CA 1
ATOM 802 C C . SER A 1 107 ? -20.821 -5.386 -10.129 1.00 58.28 107 SER A C 1
ATOM 804 O O . SER A 1 107 ? -21.973 -5.228 -10.523 1.00 58.28 107 SER A O 1
ATOM 806 N N . SER A 1 108 ? -20.541 -5.530 -8.827 1.00 55.41 108 SER A N 1
ATOM 807 C CA . SER A 1 108 ? -21.591 -5.578 -7.793 1.00 55.41 108 SER A CA 1
ATOM 808 C C . SER A 1 108 ? -22.295 -4.235 -7.543 1.00 55.41 108 SER A C 1
ATOM 810 O O . SER A 1 108 ? -23.436 -4.226 -7.096 1.00 55.41 108 SER A O 1
ATOM 812 N N . HIS A 1 109 ? -21.673 -3.098 -7.876 1.00 52.84 109 HIS A N 1
ATOM 813 C CA . HIS A 1 109 ? -22.322 -1.775 -7.834 1.00 52.84 109 HIS A CA 1
ATOM 814 C C . HIS A 1 109 ? -23.258 -1.487 -9.018 1.00 52.84 109 HIS A C 1
ATOM 816 O O . HIS A 1 109 ? -24.033 -0.536 -8.957 1.00 52.84 109 HIS A O 1
ATOM 822 N N . THR A 1 110 ? -23.184 -2.273 -10.096 1.00 54.09 110 THR A N 1
ATOM 823 C CA . THR A 1 110 ? -24.029 -2.072 -11.288 1.00 54.09 110 THR A CA 1
ATOM 824 C C . THR A 1 110 ? -25.373 -2.801 -11.166 1.00 54.09 110 THR A C 1
ATOM 826 O O . THR A 1 110 ? -26.324 -2.470 -11.868 1.00 54.09 110 THR A O 1
ATOM 829 N N . GLU A 1 111 ? -25.493 -3.754 -10.240 1.00 51.44 111 GLU A N 1
ATOM 830 C CA . GLU A 1 111 ? -26.715 -4.527 -10.011 1.00 51.44 111 GLU A CA 1
ATOM 831 C C . GLU A 1 111 ? -27.598 -3.865 -8.939 1.00 51.44 111 GLU A C 1
ATOM 833 O O . GLU A 1 111 ? -27.802 -4.393 -7.849 1.00 51.44 111 GLU A O 1
ATOM 838 N N . VAL A 1 112 ? -28.107 -2.667 -9.236 1.00 46.91 112 VAL A N 1
ATOM 839 C CA . VAL A 1 112 ? -29.201 -2.040 -8.477 1.00 46.91 112 VAL A CA 1
ATOM 840 C C . VAL A 1 112 ? -30.310 -1.674 -9.476 1.00 46.91 112 VAL A C 1
ATOM 842 O O . VAL A 1 112 ? -30.046 -0.846 -10.350 1.00 46.91 112 VAL A O 1
ATOM 845 N N . PRO A 1 113 ? -31.502 -2.309 -9.415 1.00 49.03 113 PRO A N 1
ATOM 846 C CA . PRO A 1 113 ? -32.649 -1.956 -10.257 1.00 49.03 113 PRO A CA 1
ATOM 847 C C . PRO A 1 113 ? -33.284 -0.611 -9.882 1.00 49.03 113 PRO A C 1
ATOM 849 O O . PRO A 1 113 ? -33.222 -0.224 -8.691 1.00 49.03 113 PRO A O 1
#

pLDDT: mean 85.73, std 17.67, range [37.91, 98.75]

Sequence (113 aa):
MIAGWVSAMIAAPITLAPSALADRDTDFATELHGFGIYGQRDYNAWLAKITCKRLTVGLDADATESAAFLSGNLARTTSAEQVWQFLGSGLRLYCPEHLGKLTAMSSSHTEVP